Protein AF-J0N5K1-F1 (afdb_monomer_lite)

Organism: NCBI:txid1125718

Structure (mmCIF, N/CA/C/O backbone):
data_AF-J0N5K1-F1
#
_entry.id   AF-J0N5K1-F1
#
loop_
_atom_site.group_PDB
_atom_site.id
_atom_site.type_symbol
_atom_site.label_atom_id
_atom_site.label_alt_id
_atom_site.label_comp_id
_atom_site.label_asym_id
_atom_site.label_entity_id
_atom_site.label_seq_id
_atom_site.pdbx_PDB_ins_code
_atom_site.Cartn_x
_atom_site.Cartn_y
_atom_site.Cartn_z
_atom_site.occupancy
_atom_site.B_iso_or_equiv
_atom_site.auth_seq_id
_atom_site.auth_comp_id
_atom_site.auth_asym_id
_atom_site.auth_atom_id
_atom_site.pdbx_PDB_model_num
ATOM 1 N N . MET A 1 1 ? 39.015 -9.600 51.504 1.00 43.03 1 MET A N 1
ATOM 2 C CA . MET A 1 1 ? 38.601 -8.530 50.579 1.00 43.03 1 MET A CA 1
ATOM 3 C C . MET A 1 1 ? 39.384 -8.744 49.307 1.00 43.03 1 MET A C 1
ATOM 5 O O . MET A 1 1 ? 40.598 -8.734 49.422 1.00 43.03 1 MET A O 1
ATOM 9 N N . GLU A 1 2 ? 38.678 -8.956 48.190 1.00 51.38 2 GLU A N 1
ATOM 10 C CA . GLU A 1 2 ? 39.186 -8.868 46.806 1.00 51.38 2 GLU A CA 1
ATOM 11 C C . GLU A 1 2 ? 40.404 -9.762 46.444 1.00 51.38 2 GLU A C 1
ATOM 13 O O . GLU A 1 2 ? 40.981 -10.420 47.302 1.00 51.38 2 GLU A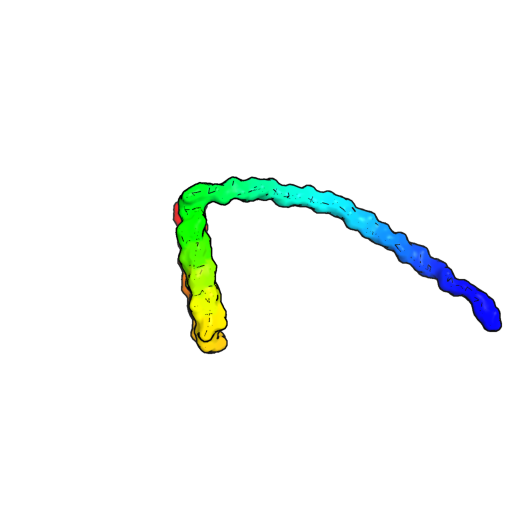 O 1
ATOM 18 N N . HIS A 1 3 ? 40.843 -9.917 45.192 1.00 41.16 3 HIS A N 1
ATOM 19 C CA . HIS A 1 3 ? 40.226 -9.645 43.876 1.00 41.16 3 HIS A CA 1
ATOM 20 C C . HIS A 1 3 ? 39.971 -11.038 43.198 1.00 41.16 3 HIS A C 1
ATOM 22 O O . HIS A 1 3 ? 40.051 -12.046 43.893 1.00 41.16 3 HIS A O 1
ATOM 28 N N . GLN A 1 4 ? 39.635 -11.283 41.922 1.00 46.53 4 GLN A N 1
ATOM 29 C CA . GLN A 1 4 ? 39.555 -10.527 40.659 1.00 46.53 4 GLN A CA 1
ATOM 30 C C . GLN A 1 4 ? 38.348 -11.037 39.827 1.00 46.53 4 GLN A C 1
ATOM 32 O O . GLN A 1 4 ? 37.772 -12.075 40.143 1.00 46.53 4 GLN A O 1
ATOM 37 N N . ASN A 1 5 ? 38.038 -10.365 38.713 1.00 52.84 5 ASN A N 1
ATOM 38 C CA . ASN A 1 5 ? 37.220 -10.872 37.601 1.00 52.84 5 ASN A CA 1
ATOM 39 C C . ASN A 1 5 ? 38.127 -11.143 36.389 1.00 52.84 5 ASN A C 1
ATOM 41 O O . ASN A 1 5 ? 38.861 -10.237 36.007 1.00 52.84 5 ASN A O 1
ATOM 45 N N . THR A 1 6 ? 37.991 -12.292 35.720 1.00 46.09 6 THR A N 1
ATOM 46 C CA . THR A 1 6 ? 38.467 -12.506 34.334 1.00 46.09 6 THR A CA 1
ATOM 47 C C . THR A 1 6 ? 37.572 -13.509 33.594 1.00 46.09 6 THR A C 1
ATOM 49 O O . THR A 1 6 ? 37.960 -14.635 33.298 1.00 46.09 6 THR A O 1
ATOM 52 N N . SER A 1 7 ? 36.344 -13.094 33.266 1.00 50.12 7 SER A N 1
ATOM 53 C CA . SER A 1 7 ? 35.674 -13.641 32.077 1.00 50.12 7 SER A CA 1
ATOM 54 C C . SER A 1 7 ? 36.175 -12.854 30.874 1.00 50.12 7 SER A C 1
ATOM 56 O O . SER A 1 7 ? 35.728 -11.733 30.639 1.00 50.12 7 SER A O 1
ATOM 58 N N . ASP A 1 8 ? 37.144 -13.428 30.163 1.00 52.31 8 ASP A N 1
ATOM 59 C CA . ASP A 1 8 ? 37.704 -12.863 28.936 1.00 52.31 8 ASP A CA 1
ATOM 60 C C . ASP A 1 8 ? 36.680 -13.021 27.799 1.00 52.31 8 ASP A C 1
ATOM 62 O O . ASP A 1 8 ? 36.648 -14.007 27.062 1.00 52.31 8 ASP A O 1
ATOM 66 N N . GLY A 1 9 ? 35.730 -12.085 27.757 1.00 51.91 9 GLY A N 1
ATOM 67 C CA . GLY A 1 9 ? 34.713 -12.000 26.719 1.00 51.91 9 GLY A CA 1
ATOM 68 C C . GLY A 1 9 ? 35.311 -11.376 25.469 1.00 51.91 9 GLY A C 1
ATOM 69 O O . GLY A 1 9 ? 35.201 -10.164 25.280 1.00 51.91 9 GLY A O 1
ATOM 70 N N . THR A 1 10 ? 35.949 -12.193 24.632 1.00 58.25 10 THR A N 1
ATOM 71 C CA . THR A 1 10 ? 36.484 -11.743 23.345 1.00 58.25 10 THR A CA 1
ATOM 72 C C . THR A 1 10 ? 35.376 -11.081 22.514 1.00 58.25 10 THR A C 1
ATOM 74 O O . THR A 1 10 ? 34.289 -11.650 22.369 1.00 58.25 10 THR A O 1
ATOM 77 N N . PRO A 1 11 ? 35.597 -9.875 21.958 1.00 52.47 11 PRO A N 1
ATOM 78 C CA . PRO A 1 11 ? 34.622 -9.279 21.062 1.00 52.47 11 PRO A CA 1
ATOM 79 C C . PRO A 1 11 ? 34.566 -10.129 19.791 1.00 52.47 11 PRO A C 1
ATOM 81 O O . PRO A 1 11 ? 35.573 -10.272 19.097 1.00 52.47 11 PRO A O 1
ATOM 84 N N . SER A 1 12 ? 33.399 -10.698 19.483 1.00 60.72 12 SER A N 1
ATOM 85 C CA . SER A 1 12 ? 33.185 -11.379 18.205 1.00 60.72 12 SER A CA 1
ATOM 86 C C . SER A 1 12 ? 33.465 -10.402 17.070 1.00 60.72 12 SER A C 1
ATOM 88 O O . SER A 1 12 ? 32.745 -9.420 16.892 1.00 60.72 12 SER A O 1
ATOM 90 N N . GLU A 1 13 ? 34.524 -10.674 16.313 1.00 59.94 13 GLU A N 1
ATOM 91 C CA . GLU A 1 13 ? 34.947 -9.858 15.184 1.00 59.94 13 GLU A CA 1
ATOM 92 C C . GLU A 1 13 ? 33.904 -9.981 14.064 1.00 59.94 13 GLU A C 1
ATOM 94 O O . GLU A 1 13 ? 33.893 -10.941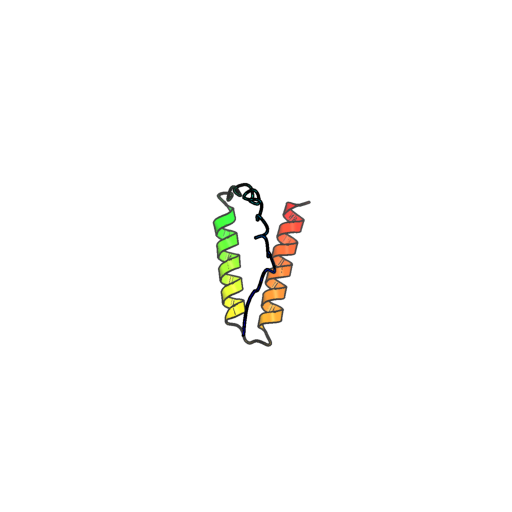 13.288 1.00 59.94 13 GLU A O 1
ATOM 99 N N . THR A 1 14 ? 32.961 -9.034 14.026 1.00 65.00 14 THR A N 1
ATOM 100 C CA . THR A 1 14 ? 31.881 -8.999 13.038 1.00 65.00 14 THR A CA 1
ATOM 101 C C . THR A 1 14 ? 32.481 -8.798 11.652 1.00 65.00 14 THR A C 1
ATOM 103 O O . THR A 1 14 ? 32.734 -7.669 11.228 1.00 65.00 14 THR A O 1
ATOM 106 N N . ARG A 1 15 ? 32.727 -9.906 10.940 1.00 71.12 15 ARG A N 1
ATOM 107 C CA . ARG A 1 15 ? 33.223 -9.884 9.561 1.00 71.12 15 ARG A CA 1
ATOM 108 C C . ARG A 1 15 ? 32.335 -8.944 8.731 1.00 71.12 15 ARG A C 1
ATOM 110 O O . ARG A 1 15 ? 31.118 -9.139 8.748 1.00 71.12 15 ARG A O 1
ATOM 117 N N . PRO A 1 16 ? 32.906 -7.975 7.991 1.00 71.94 16 PRO A N 1
ATOM 118 C CA . PRO A 1 16 ? 32.122 -7.096 7.136 1.00 71.94 16 PRO A CA 1
ATOM 119 C C . PRO A 1 16 ? 31.269 -7.918 6.170 1.00 71.94 16 PRO A C 1
ATOM 121 O O . PRO A 1 16 ? 31.795 -8.714 5.387 1.00 71.94 16 PRO A O 1
ATOM 124 N N . VAL A 1 17 ? 29.952 -7.742 6.244 1.00 78.25 17 VAL A N 1
ATOM 125 C CA . VAL A 1 17 ? 29.036 -8.290 5.244 1.00 78.25 17 VAL A CA 1
ATOM 126 C C . VAL A 1 17 ? 29.256 -7.485 3.959 1.00 78.25 17 VAL A C 1
ATOM 128 O O . VAL A 1 17 ? 29.261 -6.253 4.033 1.00 78.25 17 VAL A O 1
ATOM 131 N N . PRO A 1 18 ? 29.470 -8.126 2.794 1.00 78.12 18 PRO A N 1
ATOM 132 C CA . PRO A 1 18 ? 29.542 -7.409 1.528 1.00 78.12 18 PRO A CA 1
ATOM 133 C C . PRO A 1 18 ? 28.281 -6.566 1.339 1.00 78.12 18 PRO A C 1
ATOM 135 O O . PRO A 1 18 ? 27.173 -7.065 1.538 1.00 78.12 18 PRO A O 1
ATOM 138 N N . ALA A 1 19 ? 28.445 -5.296 0.966 1.00 78.12 19 ALA A N 1
ATOM 139 C CA . ALA A 1 19 ? 27.301 -4.464 0.620 1.00 78.12 19 ALA A CA 1
ATOM 140 C C . ALA A 1 19 ? 26.521 -5.131 -0.531 1.00 78.12 19 ALA A C 1
ATOM 142 O O . ALA A 1 19 ? 27.159 -5.662 -1.450 1.00 78.12 19 ALA A O 1
ATOM 143 N N . PRO A 1 20 ? 25.175 -5.135 -0.497 1.00 67.38 20 PRO A N 1
ATOM 144 C CA . PRO A 1 20 ? 24.392 -5.629 -1.621 1.00 67.38 20 PRO A CA 1
ATOM 145 C C . PRO A 1 20 ? 24.752 -4.835 -2.888 1.00 67.38 20 PRO A C 1
ATOM 147 O O . PRO A 1 20 ? 25.118 -3.657 -2.784 1.00 67.38 20 PRO A O 1
ATOM 150 N N . PRO A 1 21 ? 24.680 -5.455 -4.080 1.00 74.19 21 PRO A N 1
ATOM 151 C CA . PRO A 1 21 ? 24.935 -4.744 -5.325 1.00 74.19 21 PRO A CA 1
ATOM 152 C C . PRO A 1 21 ? 23.981 -3.544 -5.443 1.00 74.19 21 PRO A C 1
ATOM 154 O O . PRO A 1 21 ? 22.831 -3.643 -5.004 1.00 74.19 21 PRO A O 1
ATOM 157 N N . PRO A 1 22 ? 24.433 -2.411 -6.011 1.00 67.31 22 PRO A N 1
ATOM 158 C CA . PRO A 1 22 ? 23.550 -1.279 -6.245 1.00 67.31 22 PRO A CA 1
ATOM 159 C C . PRO A 1 22 ? 22.424 -1.725 -7.178 1.00 67.31 22 PRO A C 1
ATOM 161 O O . PRO A 1 22 ? 22.691 -2.244 -8.261 1.00 67.31 22 PRO A O 1
ATOM 164 N N . VAL A 1 23 ? 21.173 -1.534 -6.755 1.00 66.25 23 VAL A N 1
ATOM 165 C CA . VAL A 1 23 ? 20.040 -1.718 -7.660 1.00 66.25 23 VAL A CA 1
ATOM 166 C C . VAL A 1 23 ? 20.066 -0.565 -8.661 1.00 66.25 23 VAL A C 1
ATOM 168 O O . VAL A 1 23 ? 20.090 0.607 -8.275 1.00 66.25 23 VAL A O 1
ATOM 171 N N . GLU A 1 24 ? 20.137 -0.884 -9.950 1.00 60.44 24 GLU A N 1
ATOM 172 C CA . GLU A 1 24 ? 19.966 0.118 -10.996 1.00 60.44 24 GLU A CA 1
ATOM 173 C C . GLU A 1 24 ? 18.481 0.474 -11.035 1.00 60.44 24 GLU A C 1
ATOM 175 O O . GLU A 1 24 ? 17.688 -0.251 -11.625 1.00 60.44 24 GLU A O 1
ATOM 180 N N . ALA A 1 25 ? 18.099 1.567 -10.369 1.00 55.72 25 ALA A N 1
ATOM 181 C CA . ALA A 1 25 ? 16.734 2.075 -10.420 1.00 55.72 25 ALA A CA 1
ATOM 182 C C . ALA A 1 25 ? 16.376 2.383 -11.882 1.00 55.72 25 ALA A C 1
ATOM 184 O O . ALA A 1 25 ? 16.870 3.354 -12.469 1.00 55.72 25 ALA A O 1
ATOM 185 N N . HIS A 1 26 ? 15.555 1.528 -12.489 1.00 56.19 26 HIS A N 1
ATOM 186 C CA . HIS A 1 26 ? 15.160 1.690 -13.878 1.00 56.19 26 HIS A CA 1
ATOM 187 C C . HIS A 1 26 ? 14.332 2.971 -14.000 1.00 56.19 26 HIS A C 1
ATOM 189 O O . HIS A 1 26 ? 13.390 3.189 -13.248 1.00 56.19 26 HIS A O 1
ATOM 195 N N . ALA A 1 27 ? 14.660 3.840 -14.959 1.00 49.47 27 ALA A N 1
ATOM 196 C CA . ALA A 1 27 ? 14.118 5.204 -15.024 1.00 49.47 27 ALA A CA 1
ATOM 197 C C . ALA A 1 27 ? 12.604 5.317 -15.351 1.00 49.47 27 ALA A C 1
ATOM 199 O O . ALA A 1 27 ? 12.121 6.423 -15.580 1.00 49.47 27 ALA A O 1
ATOM 200 N N . GLY A 1 28 ? 11.870 4.198 -15.385 1.00 49.53 28 GLY A N 1
ATOM 201 C CA . GLY A 1 28 ? 10.402 4.146 -15.401 1.00 49.53 28 GLY A CA 1
ATOM 202 C C . GLY A 1 28 ? 9.767 3.728 -14.065 1.00 49.53 28 GLY A C 1
ATOM 203 O O . GLY A 1 28 ? 8.577 3.928 -13.883 1.00 49.53 28 GLY A O 1
ATOM 204 N N . GLU A 1 29 ? 10.546 3.199 -13.119 1.00 53.38 29 GLU A N 1
ATOM 205 C CA . GLU A 1 29 ? 10.063 2.633 -11.849 1.00 53.38 29 GLU A CA 1
ATOM 206 C C . GLU A 1 29 ? 9.643 3.709 -10.832 1.00 53.38 29 GLU A C 1
ATOM 208 O O . GLU A 1 29 ? 8.868 3.452 -9.915 1.00 53.38 29 GLU A O 1
ATOM 213 N N . SER A 1 30 ? 10.119 4.944 -11.011 1.00 55.75 30 SER A N 1
ATOM 214 C CA . SER A 1 30 ? 9.865 6.062 -10.098 1.00 55.75 30 SER A CA 1
ATOM 215 C C . SER A 1 30 ? 8.385 6.427 -9.953 1.00 55.75 30 SER A C 1
ATOM 217 O O . SER A 1 30 ? 7.989 6.854 -8.873 1.00 55.75 30 SER A O 1
ATOM 219 N N . ASP A 1 31 ? 7.581 6.302 -11.014 1.00 57.88 31 ASP A N 1
ATOM 220 C CA . ASP A 1 31 ? 6.170 6.716 -10.989 1.00 57.88 31 ASP A CA 1
ATOM 221 C C . ASP A 1 31 ? 5.313 5.677 -10.247 1.00 57.88 31 ASP A C 1
ATOM 223 O O . ASP A 1 31 ? 4.635 6.013 -9.276 1.00 57.88 31 ASP A O 1
ATOM 227 N N . ASP A 1 32 ? 5.461 4.392 -10.589 1.00 65.69 32 ASP A N 1
ATOM 228 C CA . ASP A 1 32 ? 4.831 3.279 -9.868 1.00 65.69 32 ASP A CA 1
ATOM 229 C C . ASP A 1 32 ? 5.255 3.223 -8.390 1.00 65.69 32 ASP A C 1
ATOM 231 O O . ASP A 1 32 ? 4.408 3.065 -7.509 1.00 65.69 32 ASP A O 1
ATOM 235 N N . VAL A 1 33 ? 6.542 3.431 -8.075 1.00 65.06 33 VAL A N 1
ATOM 236 C CA . VAL A 1 33 ? 7.021 3.482 -6.680 1.00 65.06 33 VAL A CA 1
ATOM 237 C C . VAL A 1 33 ? 6.411 4.658 -5.909 1.00 65.06 33 VAL A C 1
ATOM 239 O O . VAL A 1 33 ? 6.024 4.482 -4.749 1.00 65.06 33 VAL A O 1
ATOM 242 N N . ILE A 1 34 ? 6.264 5.839 -6.522 1.00 70.44 34 ILE A N 1
ATOM 243 C CA . ILE A 1 34 ? 5.557 6.969 -5.894 1.00 70.44 34 ILE A CA 1
ATOM 244 C C . ILE A 1 34 ? 4.093 6.588 -5.629 1.00 70.44 34 ILE A C 1
ATOM 246 O O . ILE A 1 34 ? 3.640 6.710 -4.490 1.00 70.44 34 ILE A O 1
ATOM 250 N N . GLN A 1 35 ? 3.397 6.001 -6.608 1.00 84.94 35 GLN A N 1
ATOM 251 C CA . GLN A 1 35 ? 2.009 5.550 -6.449 1.00 84.94 35 GLN A CA 1
ATOM 252 C C . GLN A 1 35 ? 1.843 4.454 -5.378 1.00 84.94 35 GLN A C 1
ATOM 254 O O . GLN A 1 35 ? 0.807 4.383 -4.717 1.00 84.94 35 GLN A O 1
ATOM 259 N N . VAL A 1 36 ? 2.821 3.562 -5.178 1.00 88.44 36 VAL A N 1
ATOM 260 C CA . VAL A 1 36 ? 2.810 2.590 -4.061 1.00 88.44 36 VAL A CA 1
ATOM 261 C C . VAL A 1 36 ? 3.012 3.298 -2.719 1.00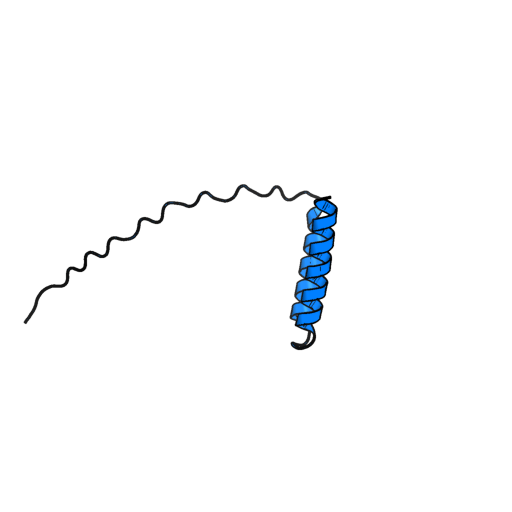 88.44 36 VAL A C 1
ATOM 263 O O . VAL A 1 36 ? 2.349 2.959 -1.738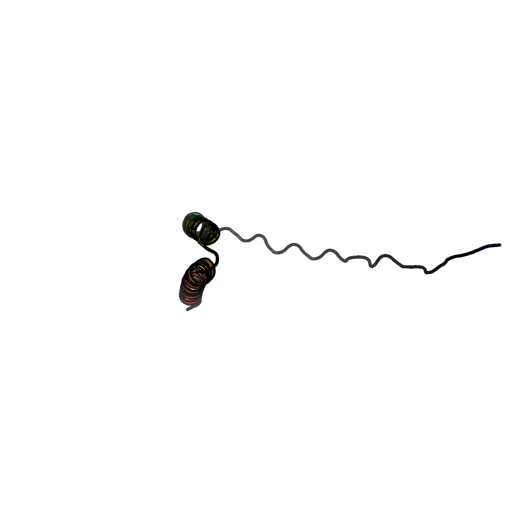 1.00 88.44 36 VAL A O 1
ATOM 266 N N . THR A 1 37 ? 3.894 4.298 -2.670 1.00 90.06 37 THR A N 1
ATOM 267 C CA . THR A 1 37 ? 4.184 5.063 -1.448 1.00 90.06 37 THR A CA 1
ATOM 268 C C . THR A 1 37 ? 2.962 5.860 -0.982 1.00 90.06 37 THR A C 1
ATOM 270 O O . THR A 1 37 ? 2.638 5.834 0.205 1.00 90.06 37 THR A O 1
ATOM 273 N N . GLU A 1 38 ? 2.240 6.499 -1.908 1.00 92.12 38 GLU A N 1
ATOM 274 C CA . GLU A 1 38 ? 0.981 7.206 -1.630 1.00 92.12 38 GLU A CA 1
ATOM 275 C C . GLU A 1 38 ? -0.106 6.243 -1.123 1.00 92.12 38 GLU A C 1
ATOM 277 O O . GLU A 1 38 ? -0.654 6.455 -0.041 1.00 92.12 38 GLU A O 1
ATOM 282 N N . ARG A 1 39 ? -0.334 5.116 -1.817 1.00 91.06 39 ARG A N 1
ATOM 283 C CA . ARG A 1 39 ? -1.287 4.069 -1.387 1.00 91.06 39 ARG A CA 1
ATOM 284 C C . ARG A 1 39 ? -0.988 3.532 0.022 1.00 91.06 39 ARG A C 1
ATOM 286 O O . ARG A 1 39 ? -1.906 3.282 0.803 1.00 91.06 39 ARG A O 1
ATOM 293 N N . LEU A 1 40 ? 0.289 3.358 0.374 1.00 94.81 40 LEU A N 1
ATOM 294 C CA . LEU A 1 40 ? 0.703 2.942 1.721 1.00 94.81 40 LEU A CA 1
ATOM 295 C C . LEU A 1 40 ? 0.467 4.030 2.779 1.00 94.81 40 LEU A C 1
ATOM 297 O O . LEU A 1 40 ? 0.154 3.698 3.924 1.00 94.81 40 LEU A O 1
ATOM 301 N N . GLN A 1 41 ? 0.600 5.307 2.414 1.00 95.69 41 GLN A N 1
ATOM 302 C CA . GLN A 1 41 ? 0.300 6.432 3.299 1.00 95.69 41 GLN A CA 1
ATOM 303 C C . GLN A 1 41 ? -1.208 6.529 3.573 1.00 95.69 41 GLN A C 1
ATOM 305 O O . GLN A 1 41 ? -1.594 6.544 4.740 1.00 95.69 41 GLN A O 1
ATOM 310 N N . GLU A 1 42 ? -2.053 6.450 2.539 1.00 92.88 42 GLU A N 1
ATOM 311 C CA . GLU A 1 42 ? -3.519 6.378 2.677 1.00 92.88 42 GLU A CA 1
ATOM 312 C C . GLU A 1 42 ? -3.956 5.191 3.555 1.00 92.88 42 GLU A C 1
ATOM 314 O O . GLU A 1 42 ? -4.747 5.347 4.488 1.00 92.88 42 GLU A O 1
ATOM 319 N N . ALA A 1 43 ? -3.386 4.000 3.330 1.00 94.38 43 ALA A N 1
ATOM 320 C CA . ALA A 1 43 ? -3.647 2.828 4.168 1.00 94.38 43 ALA A CA 1
ATOM 321 C C . ALA A 1 43 ? -3.191 3.025 5.629 1.00 94.38 43 ALA A C 1
ATOM 323 O O . ALA A 1 43 ? -3.789 2.462 6.545 1.00 94.38 43 ALA A O 1
ATOM 324 N N . GLY A 1 44 ? -2.140 3.816 5.864 1.00 94.19 44 GLY A N 1
ATOM 325 C CA . GLY A 1 44 ? -1.665 4.187 7.197 1.00 94.19 44 GLY A CA 1
ATOM 326 C C . GLY A 1 44 ? -2.611 5.129 7.947 1.00 94.19 44 GLY A C 1
ATOM 327 O O . GLY A 1 44 ? -2.748 4.995 9.165 1.00 94.19 44 GLY A O 1
ATOM 328 N N . GLU A 1 45 ? -3.281 6.035 7.230 1.00 96.38 45 GLU A N 1
ATOM 329 C CA . GLU A 1 45 ? -4.275 6.973 7.773 1.00 96.38 45 GLU A CA 1
ATOM 330 C C . GLU A 1 45 ? -5.660 6.334 7.990 1.00 96.38 45 GLU A C 1
ATOM 332 O O . GLU A 1 45 ? -6.451 6.830 8.797 1.00 96.38 45 GLU A O 1
ATOM 337 N N . ALA A 1 46 ? -5.945 5.207 7.330 1.00 94.75 46 ALA A N 1
ATOM 338 C CA . ALA A 1 46 ? -7.196 4.469 7.480 1.00 94.75 46 ALA A CA 1
ATOM 339 C C . ALA A 1 46 ? -7.427 3.922 8.916 1.00 94.75 46 ALA A C 1
ATOM 341 O O . ALA A 1 46 ? -6.468 3.562 9.621 1.00 94.75 46 ALA A O 1
ATOM 342 N N . PRO A 1 47 ? -8.700 3.772 9.349 1.00 94.75 47 PRO A N 1
ATOM 343 C CA . PRO A 1 47 ? -9.058 3.109 10.604 1.00 94.75 47 PRO A CA 1
ATOM 344 C C . PRO A 1 47 ? -8.407 1.730 10.747 1.00 94.75 47 PRO A C 1
ATOM 346 O O . PRO A 1 47 ? -8.183 1.023 9.766 1.00 94.75 47 PRO A O 1
ATOM 349 N N . LEU A 1 48 ? -8.124 1.303 11.982 1.00 91.50 48 LEU A N 1
ATOM 350 C CA . LEU A 1 48 ? -7.396 0.051 12.232 1.00 91.50 48 LEU A CA 1
ATOM 351 C C . LEU A 1 48 ? -8.133 -1.187 11.689 1.00 91.50 48 LEU A C 1
ATOM 353 O O . LEU A 1 48 ? -7.476 -2.124 11.236 1.00 91.50 48 LEU A O 1
ATOM 357 N N . GLU A 1 49 ? -9.468 -1.164 11.696 1.00 90.62 49 GLU A N 1
ATOM 358 C CA . GLU A 1 49 ? -10.322 -2.192 11.088 1.00 90.62 49 GLU A CA 1
ATOM 359 C C . GLU A 1 49 ? -10.171 -2.282 9.557 1.00 90.62 49 GLU A C 1
ATOM 361 O O . GLU A 1 49 ? -10.220 -3.374 8.993 1.00 90.62 49 GLU A O 1
ATOM 366 N N . GLU A 1 50 ? -9.955 -1.149 8.885 1.00 93.06 50 GLU A N 1
ATOM 367 C CA . GLU A 1 50 ? -9.922 -1.029 7.420 1.00 93.06 50 GLU A CA 1
ATOM 368 C C . GLU A 1 50 ? -8.499 -1.164 6.858 1.00 93.06 50 GLU A C 1
ATOM 370 O O . GLU A 1 50 ? -8.296 -1.750 5.792 1.00 93.06 50 GLU A O 1
ATOM 375 N N . ARG A 1 51 ? -7.486 -0.708 7.609 1.00 96.19 51 ARG A N 1
ATOM 376 C CA . ARG A 1 51 ? -6.068 -0.745 7.219 1.00 96.19 51 ARG A CA 1
ATOM 377 C C . ARG A 1 51 ? -5.589 -2.140 6.823 1.00 96.19 51 ARG A C 1
ATOM 379 O O . ARG A 1 51 ? -4.798 -2.269 5.894 1.00 96.19 51 ARG A O 1
ATOM 386 N N . ALA A 1 52 ? -6.058 -3.192 7.495 1.00 94.88 52 ALA A N 1
ATOM 387 C CA . ALA A 1 52 ? -5.691 -4.564 7.142 1.00 94.88 52 ALA A CA 1
ATOM 388 C C . ALA A 1 52 ? -6.174 -4.953 5.730 1.00 94.88 52 ALA A C 1
ATOM 390 O O . ALA A 1 52 ? -5.436 -5.602 4.990 1.00 94.88 52 ALA A O 1
ATOM 391 N N . ALA A 1 53 ? -7.376 -4.518 5.337 1.00 94.62 53 ALA A N 1
ATOM 392 C CA . ALA A 1 53 ? -7.914 -4.745 3.998 1.00 94.62 53 ALA A CA 1
ATOM 393 C C . ALA A 1 53 ? -7.212 -3.872 2.943 1.00 94.62 53 ALA A C 1
ATOM 395 O O . ALA A 1 53 ? -6.885 -4.369 1.867 1.00 94.62 53 ALA A O 1
ATOM 396 N N . ALA A 1 54 ? -6.911 -2.609 3.268 1.00 94.38 54 ALA A N 1
ATOM 397 C CA . ALA A 1 54 ? -6.160 -1.711 2.388 1.00 94.38 54 ALA A CA 1
ATOM 398 C C . ALA A 1 54 ? -4.745 -2.246 2.085 1.00 94.38 54 ALA A C 1
ATOM 400 O O . ALA A 1 54 ? -4.351 -2.345 0.925 1.00 94.38 54 ALA A O 1
ATOM 401 N N . LEU A 1 55 ? -4.008 -2.686 3.113 1.00 96.06 55 LEU A N 1
ATOM 402 C CA . LEU A 1 55 ? -2.686 -3.299 2.944 1.00 96.06 55 LEU A CA 1
ATOM 403 C C . LEU A 1 55 ? -2.747 -4.623 2.163 1.00 96.06 55 LEU A C 1
ATOM 405 O O . LEU A 1 55 ? -1.857 -4.890 1.358 1.00 96.06 55 L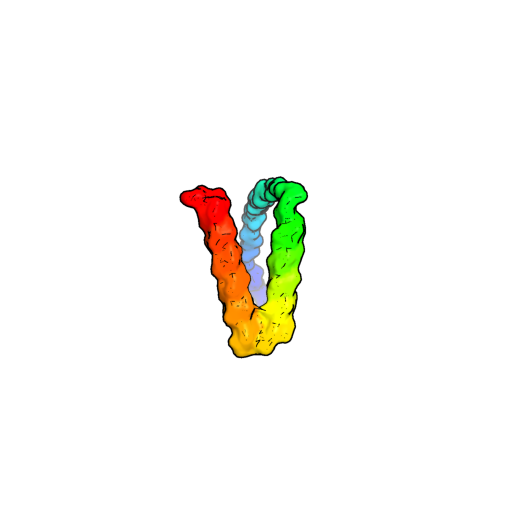EU A O 1
ATOM 409 N N . ALA A 1 56 ? -3.795 -5.433 2.352 1.00 94.88 56 ALA A N 1
ATOM 410 C CA . ALA A 1 56 ? -3.997 -6.653 1.568 1.00 94.88 56 ALA A CA 1
ATOM 411 C C . ALA A 1 56 ? -4.254 -6.352 0.079 1.00 94.88 56 ALA A C 1
ATOM 413 O O . ALA A 1 56 ? -3.708 -7.040 -0.779 1.00 94.88 56 ALA A O 1
ATOM 414 N N . ALA A 1 57 ? -5.023 -5.305 -0.241 1.00 94.19 57 ALA A N 1
ATOM 415 C CA . ALA A 1 57 ? -5.237 -4.882 -1.625 1.00 94.19 57 ALA A CA 1
ATOM 416 C C . ALA A 1 57 ? -3.927 -4.430 -2.295 1.00 94.19 57 ALA A C 1
ATOM 418 O O . ALA A 1 57 ? -3.642 -4.853 -3.412 1.00 94.19 57 ALA A O 1
ATOM 419 N N . ILE A 1 58 ? -3.096 -3.649 -1.590 1.00 94.44 58 ILE A N 1
ATOM 420 C CA . ILE A 1 58 ? -1.769 -3.235 -2.078 1.00 94.44 58 ILE A CA 1
ATOM 421 C C . ILE A 1 58 ? -0.871 -4.460 -2.318 1.00 94.44 58 ILE A C 1
ATOM 423 O O . ILE A 1 58 ? -0.233 -4.556 -3.365 1.00 94.44 58 ILE A O 1
ATOM 427 N N . HIS A 1 59 ? -0.858 -5.423 -1.387 1.00 95.06 59 HIS A N 1
ATOM 428 C CA . HIS A 1 59 ? -0.114 -6.677 -1.536 1.00 95.06 59 HIS A CA 1
ATOM 429 C C . HIS A 1 59 ? -0.542 -7.474 -2.777 1.00 95.06 59 HIS A C 1
ATOM 431 O O . HIS A 1 59 ? 0.317 -7.883 -3.555 1.00 95.06 59 HIS A O 1
ATOM 437 N N . GLU A 1 60 ? -1.845 -7.683 -2.992 1.00 94.50 60 GLU A N 1
ATOM 438 C CA . GLU A 1 60 ? -2.328 -8.457 -4.143 1.00 94.50 60 GLU A CA 1
ATOM 439 C C . GLU A 1 60 ? -2.029 -7.778 -5.483 1.00 94.50 60 GLU A C 1
ATOM 441 O O . GLU A 1 60 ? -1.702 -8.469 -6.451 1.00 94.50 60 GLU A O 1
ATOM 446 N N . THR A 1 61 ? -2.084 -6.443 -5.541 1.00 91.62 61 THR A N 1
ATOM 447 C CA . THR A 1 61 ? -1.674 -5.671 -6.721 1.00 91.62 61 THR A CA 1
ATOM 448 C C . THR A 1 61 ? -0.191 -5.888 -7.033 1.00 91.62 61 THR A C 1
ATOM 450 O O . THR A 1 61 ? 0.130 -6.355 -8.125 1.00 91.62 61 THR A O 1
ATOM 453 N N . LEU A 1 62 ? 0.697 -5.681 -6.054 1.00 91.25 62 LEU A N 1
ATOM 454 C CA . LEU A 1 62 ? 2.143 -5.888 -6.215 1.00 91.25 62 LEU A CA 1
ATOM 455 C C . LEU A 1 62 ? 2.493 -7.344 -6.564 1.00 91.25 62 LEU A C 1
ATOM 457 O O . LEU A 1 62 ? 3.345 -7.606 -7.410 1.00 91.25 62 LEU A O 1
ATOM 461 N N . ALA A 1 63 ? 1.814 -8.316 -5.949 1.00 91.25 63 ALA A N 1
ATOM 462 C CA . ALA A 1 63 ? 2.018 -9.732 -6.239 1.00 91.25 63 ALA A CA 1
ATOM 463 C C . ALA A 1 63 ? 1.542 -10.119 -7.652 1.00 91.25 63 ALA A C 1
ATOM 465 O O . ALA A 1 63 ? 2.079 -11.053 -8.250 1.00 91.25 63 ALA A O 1
ATOM 466 N N . LEU A 1 64 ? 0.535 -9.430 -8.200 1.00 87.56 64 LEU A N 1
ATOM 467 C CA . LEU A 1 64 ? 0.092 -9.600 -9.584 1.00 87.56 64 LEU A CA 1
ATOM 468 C C . LEU A 1 64 ? 1.054 -8.934 -10.577 1.00 87.56 64 LEU A C 1
ATOM 470 O O . LEU A 1 64 ? 1.355 -9.529 -11.608 1.00 87.56 64 LEU A O 1
ATOM 474 N N . GLU A 1 65 ? 1.545 -7.734 -10.275 1.00 88.56 65 GLU A N 1
ATOM 475 C CA . GLU A 1 65 ? 2.568 -7.030 -11.061 1.00 88.56 65 GLU A CA 1
ATOM 476 C C . GLU A 1 65 ? 3.860 -7.854 -11.144 1.00 88.56 65 GLU A C 1
ATOM 478 O O . GLU A 1 65 ? 4.339 -8.120 -12.245 1.00 88.56 65 GLU A O 1
ATOM 483 N N . LEU A 1 66 ? 4.344 -8.382 -10.012 1.00 89.62 66 LEU A N 1
ATOM 484 C CA . LEU A 1 66 ? 5.512 -9.265 -9.965 1.00 89.62 66 LEU A CA 1
ATOM 485 C C . LEU A 1 66 ? 5.322 -10.520 -10.832 1.00 89.62 66 LEU A C 1
ATOM 487 O O . LEU A 1 66 ? 6.161 -10.803 -11.681 1.00 89.62 66 LEU A O 1
ATOM 491 N N . ARG A 1 67 ? 4.190 -11.230 -10.701 1.00 88.62 67 ARG A N 1
ATOM 492 C CA . ARG A 1 67 ? 3.900 -12.411 -11.540 1.00 88.62 67 ARG A CA 1
ATOM 493 C C . ARG A 1 67 ? 3.861 -12.084 -13.036 1.00 88.62 67 ARG A C 1
ATOM 495 O O . ARG A 1 67 ? 4.299 -12.898 -13.839 1.00 88.62 67 ARG A O 1
ATOM 502 N N . GLN A 1 68 ? 3.345 -10.913 -13.417 1.00 83.38 68 GLN A N 1
ATOM 503 C CA . GLN A 1 68 ? 3.332 -10.467 -14.818 1.00 83.38 68 GLN A CA 1
ATOM 504 C C . GLN A 1 68 ? 4.729 -10.101 -15.340 1.00 83.38 68 GLN A C 1
ATOM 506 O O . GLN A 1 68 ? 4.977 -10.247 -16.535 1.00 83.38 68 GLN A O 1
ATOM 511 N N . ALA A 1 69 ? 5.630 -9.637 -14.469 1.00 86.62 69 ALA A N 1
ATOM 512 C CA . ALA A 1 69 ? 7.029 -9.389 -14.807 1.00 86.62 69 ALA A CA 1
ATOM 513 C C . ALA A 1 69 ? 7.864 -10.686 -14.887 1.00 86.62 69 ALA A C 1
ATOM 515 O O . ALA A 1 69 ? 8.812 -10.748 -15.667 1.00 86.62 69 ALA A O 1
ATOM 516 N N . GLU A 1 70 ? 7.512 -11.711 -14.102 1.00 85.62 70 GLU A N 1
ATOM 517 C CA . GLU A 1 70 ? 8.205 -13.009 -14.056 1.00 85.62 70 GLU A CA 1
ATOM 518 C C . GLU A 1 70 ? 7.837 -13.953 -15.222 1.00 85.62 70 GLU A C 1
ATOM 520 O O . GLU A 1 70 ? 8.742 -14.587 -15.772 1.00 85.62 70 GLU A O 1
ATOM 525 N N . GLY A 1 71 ? 6.558 -14.000 -15.635 1.00 68.00 71 GLY A N 1
ATOM 526 C CA . GLY A 1 71 ? 6.071 -14.748 -16.815 1.00 68.00 71 GLY A CA 1
ATOM 527 C C . GLY A 1 71 ? 5.314 -16.046 -16.524 1.00 68.00 71 GLY A C 1
ATOM 528 O O . GLY A 1 71 ? 5.964 -17.039 -16.132 1.00 68.00 71 GLY A O 1
#

Sequence (71 aa):
MEHQNTSDGTPSETRPVPAPPPVEAHAGESDDVIQVTERLQEAGEAPLEERAAALAAIHETLALELRQAEG

Radius of gyration: 23.68 Å; chains: 1; bounding box: 50×22×67 Å

Foldseek 3Di:
DDDDDDPPPDPDPPPDDPDDPDDPPDPVVVVVVVVLVVLLVVLVPDDPVCSVVSVVVSVVVVVVVVVVVVD

pLDDT: mean 76.13, std 17.8, range [41.16, 96.38]

Secondary structure (DSSP, 8-state):
--------------PPPPPPPPP---TTHHHHHHHHHHHHHHHHHS-HHHHHHHHHHHHHHHHHHHHHHH-

=== Feature glossary ===
A reading guide for the features in this record.

Start from the sequence.

  · Sequence gives the chain of amino acids in standard one-letter code (A=alanine, C=cysteine, …, Y=tyrosine), read N→C. It is the only feature that is directly encoded by the gene; all structural features are derived from the folded form of this sequence.

Fold it, and you get atomic coordinates and the backbone conformation that goes with them.

  · The mmCIF table is the protein's shape written out atom by atom. For each backbone N, Cα, C, and carbonyl O, it records an (x, y, z) coordinate triple in Å plus the residue type, chain letter, and residue number.

  · Backbone dihedral angles. Every residue except chain termini has a φ (preceding-C → N → Cα → C) and a ψ (N → Cα → C → next-N). They are reported in degrees following the IUPAC sign convention. Secondary structure is essentially a statement about which (φ, ψ) basin each residue occupies.

  · DSSP 8-state secondary structure assigns each residue one of H (α-helix), G (3₁₀-helix), I (π-helix), E (extended β-strand), B (isolated β-bridge), T (hydrogen-bonded turn), S (bend), or '-' (coil). The assignment is computed from backbone hydrogen-bond geometry via the Kabsch–Sander algorithm.

  · P-SEA three-state annotation labels each residue as helix, strand, or coil based purely on the geometry of the Cα trace. It serves as a fallback when the full backbone (and thus DSSP) is unavailable.

Summarize the fold with 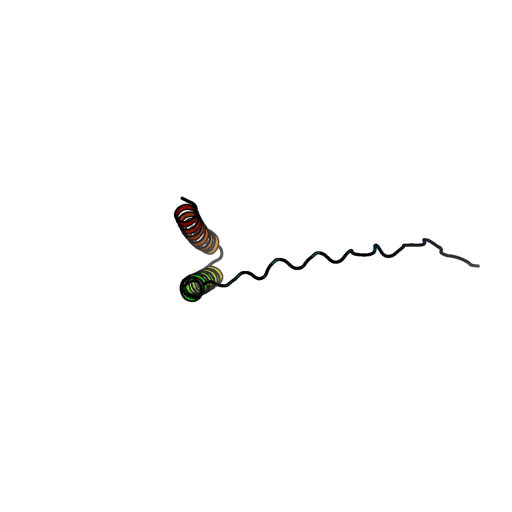a handful of shape descriptors and a per-residue structural alphabet.

  · Radius of gyration (Rg) is the root-mean-square distance of Cα atoms from their centroid — a single number for overall size and compactness. A globular domain of N residues has Rg ≈ 2.2·N^0.38 Å; an extended or disordered chain has a much larger Rg. The Cα contact count is the number of residue pairs whose Cα atoms are within 8 Å and are more than four positions apart in sequence — a standard proxy for tertiary packing density. The bounding box is the smallest axis-aligned box enclosing all Cα atoms.

  · Foldseek's 3Di representation compresses backbone geometry into a per-residue letter drawn from a learned twenty-state alphabet. It captures the tertiary interaction pattern around each residue — which residues are packed against it in space, regardless of where they are in sequence.

  · Accessible surface area quantifies burial. A residue with SASA near zero is packed into the hydrophobic core; one with SASA >100 Å² sits on the surface. Computed here via the Shrake–Rupley numerical algorithm with a 1.4 Å probe.

Ask how reliable the model is.

  · For AlphaFold models, the B-factor field carries pLDDT — the model's own estimate of local accuracy on a 0–100 scale. Regions with pLDDT<50 should be treated as essentially unmodeled; they often correspond to intrinsically disordered segments.

  · For experimental (PDB) structures, the B-factor (temperature factor) quantifies the positional spread of each atom in the crystal — a combination of thermal vibration and static disorder — in units of Å². High B-factors mark flexible loops or poorly resolved regions; low B-factors mark the rigid, well-ordered core.

  · PAE(i, j) answers: if I align the predicted and true structures on residue i, how far off (in Å) do I expect residue j to be? A block-diagonal PAE matrix with low values on the blocks and high values off-diagonal is the signature of a multi-domain protein with confidently predicted domains but uncertain inter-domain orientation.

Place it in context: what it resembles, what it is annotated as, and how it looks.

  · Structural nearest neighbors (via Foldseek easy-search vs the PDB). Reported per hit: target PDB id, E-value, and alignment TM-score. A TM-score above ~0.5 is the conventional threshold for 'same fold'.

  · Functional annotations link the protein to curated databases. InterPro entries identify conserved domains and families by matching the sequence against member-database signatures (Pfam, PROSITE, CDD, …). Gene Ontology (GO) terms describe molecular function, biological process, and cellular component in a controlled vocabulary. CATH places the structure in a hierarchical fold classification (Class/Architecture/Topology/Homologous-superfamily). The organism is the source species.

  · Plot images: a contact map (which residues are close in 3D, as an N×N binary image), a Ramachandran scatter (backbone torsion angles, revealing secondary-structure composition at a glance), and — for AlphaFold structures — a PAE heatmap (pairwise prediction confidence).

  · Structure images are PyMOL renders from six orthogonal camera directions. Cartoon representation draws helices as coils and strands as arrows; sticks shows the backbone as bonds; surface shows the solvent-excluded envelope. Rainbow coloring maps sequence position to hue (blue→red, N→C); chain coloring assigns a distinct color per polypeptide.